Protein AF-A0A554LFZ2-F1 (afdb_monomer)

pLDDT: mean 83.06, std 13.01, range [41.53, 98.0]

Foldseek 3Di:
DDDDDDPPVVVVVVVVVVVVVVVVVVVVVVCVVVVVVVVVVVLVVCVVLFVVQQVLLLVQLVVCVVVVDRDDRDDDPDPQKDKFWDDPVDPDGDPPCPPSNVRSPDPFTKMWIDHPHHIDMDTDHDDD

Sequence (128 aa):
MGIKLKNNRGSILLTTLLFCSFLMLITIELSAIFVPKIKTARDVRYSSAAIYAADSAMEYCLYVNKAGDAVEPPVMSIEGIQYFLFDPNVPTETFPPGDAVTMCAKNPLRATGRYMGVTRTLEISTPE

Secondary structure (DSSP, 8-state):
--------HHHHHHHHHHHHHHHHHHHHHHHHHHHHHHHHHHHHHHHHHHHHHHHHHHHHHHHHHHHSSPPPPPPPSSTT-EEEEEETTEEEEE-S-S-HHHHHTSSSEEEEEEETTEEEEEEEPPP-

Mean predicted aligned error: 9.55 Å

Solvent-accessible surface area (backbone atoms only — not comparable to full-atom values): 7457 Å² total; per-residue (Å²): 136,84,84,81,80,73,90,58,72,69,56,56,55,53,52,51,51,52,52,51,54,50,54,51,51,52,54,52,56,49,48,67,59,48,55,58,51,55,51,50,54,52,45,56,66,33,39,56,60,3,41,52,31,9,48,53,51,41,52,48,27,54,46,26,67,72,70,75,52,77,68,86,75,90,80,72,91,52,89,73,55,41,57,31,50,44,42,97,90,42,102,56,76,50,71,76,74,89,54,53,55,71,42,38,70,37,84,56,36,34,15,34,4,32,20,95,88,28,74,32,75,47,74,50,72,75,88,130

Structure (mmCIF, N/CA/C/O backbone):
data_AF-A0A554LFZ2-F1
#
_entry.id   AF-A0A554LFZ2-F1
#
loop_
_atom_si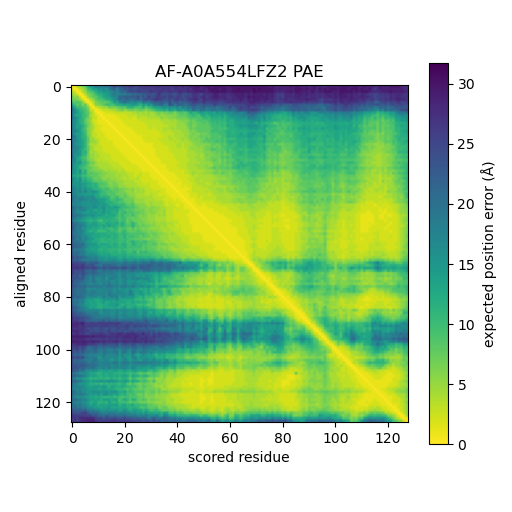te.group_PDB
_atom_site.id
_atom_site.type_symbol
_atom_site.label_atom_id
_atom_site.label_alt_id
_atom_site.label_comp_id
_atom_site.label_asym_id
_atom_site.label_entity_id
_atom_site.label_seq_id
_atom_site.pdbx_PDB_ins_code
_atom_site.Cartn_x
_atom_site.Cartn_y
_atom_site.Cartn_z
_atom_site.occupancy
_atom_site.B_iso_or_equiv
_atom_site.auth_seq_id
_atom_site.auth_comp_id
_atom_site.auth_asym_id
_atom_site.auth_atom_id
_atom_site.pdbx_PDB_model_num
ATOM 1 N N . MET A 1 1 ? -56.368 -10.112 50.594 1.00 41.53 1 MET A N 1
ATOM 2 C CA . MET A 1 1 ? -54.948 -10.131 51.011 1.00 41.53 1 MET A CA 1
ATOM 3 C C . MET A 1 1 ? -54.199 -9.152 50.113 1.00 41.53 1 MET A C 1
ATOM 5 O O . MET A 1 1 ? -53.909 -9.478 48.974 1.00 41.53 1 MET A O 1
ATOM 9 N N . GLY A 1 2 ? -54.063 -7.895 50.548 1.00 48.12 2 GLY A N 1
ATOM 10 C CA . GLY A 1 2 ? -53.524 -6.814 49.714 1.00 48.12 2 GLY A CA 1
ATOM 11 C C . GLY A 1 2 ? -51.997 -6.805 49.732 1.00 48.12 2 GLY A C 1
ATOM 12 O O . GLY A 1 2 ? -51.397 -6.721 50.802 1.00 48.12 2 GLY A O 1
ATOM 13 N N . ILE A 1 3 ? -51.371 -6.899 48.560 1.00 50.97 3 ILE A N 1
ATOM 14 C CA . ILE A 1 3 ? -49.914 -6.850 48.411 1.00 50.97 3 ILE A CA 1
ATOM 15 C C . ILE A 1 3 ? -49.464 -5.400 48.632 1.00 50.97 3 ILE A C 1
ATOM 17 O O . ILE A 1 3 ? -49.729 -4.522 47.813 1.00 50.97 3 ILE A O 1
ATOM 21 N N . LYS A 1 4 ? -48.796 -5.128 49.758 1.00 50.38 4 LYS A N 1
ATOM 22 C CA . LYS A 1 4 ? -48.154 -3.833 50.019 1.00 50.38 4 LYS A CA 1
ATOM 23 C C . LYS A 1 4 ? -46.875 -3.721 49.181 1.00 50.38 4 LYS A C 1
ATOM 25 O O . LYS A 1 4 ? -45.859 -4.320 49.522 1.00 50.38 4 LYS A O 1
ATOM 30 N N . LEU A 1 5 ? -46.910 -2.929 48.110 1.00 62.00 5 LEU A N 1
ATOM 31 C CA . LEU A 1 5 ? -45.720 -2.550 47.343 1.00 62.00 5 LEU A CA 1
ATOM 32 C C . LEU A 1 5 ? -44.879 -1.552 48.156 1.00 62.00 5 LEU A C 1
ATOM 34 O O . LEU A 1 5 ? -45.283 -0.414 48.391 1.00 62.00 5 LEU A O 1
ATOM 38 N N . LYS A 1 6 ? -43.707 -1.997 48.621 1.00 62.41 6 LYS A N 1
ATOM 39 C CA . LYS A 1 6 ? -42.698 -1.146 49.271 1.00 62.41 6 LYS A CA 1
ATOM 40 C C . LYS A 1 6 ? -42.096 -0.194 48.225 1.00 62.41 6 LYS A C 1
ATOM 42 O O . LYS A 1 6 ? -41.754 -0.611 47.123 1.00 62.41 6 LYS A O 1
ATOM 47 N N . ASN A 1 7 ? -41.979 1.088 48.570 1.00 63.41 7 ASN A N 1
ATOM 48 C CA . ASN A 1 7 ? -41.512 2.165 47.692 1.00 63.41 7 ASN A CA 1
ATOM 49 C C . ASN A 1 7 ? -39.997 2.027 47.394 1.00 63.41 7 ASN A C 1
ATOM 51 O O . ASN A 1 7 ? -39.167 2.655 48.043 1.00 63.41 7 ASN A O 1
ATOM 55 N N . ASN A 1 8 ? -39.631 1.189 46.417 1.00 68.56 8 ASN A N 1
ATOM 56 C CA . ASN A 1 8 ? -38.247 0.850 46.048 1.00 68.56 8 ASN A CA 1
ATOM 57 C C . ASN A 1 8 ? -37.626 1.838 45.035 1.00 68.56 8 ASN A C 1
ATOM 59 O O . ASN A 1 8 ? -37.014 1.431 44.047 1.00 68.56 8 ASN A O 1
ATOM 63 N N . ARG A 1 9 ? -37.762 3.152 45.265 1.00 69.62 9 ARG A N 1
ATOM 64 C CA . ARG A 1 9 ? -37.272 4.195 44.334 1.00 69.62 9 ARG A CA 1
ATOM 65 C C . ARG A 1 9 ? -35.755 4.169 44.103 1.00 69.62 9 ARG A C 1
ATOM 67 O O . ARG A 1 9 ? -35.302 4.619 43.061 1.00 69.62 9 ARG A O 1
ATOM 74 N N . GLY A 1 10 ? -34.972 3.617 45.030 1.00 74.50 10 GLY A N 1
ATOM 75 C CA . GLY A 1 10 ? -33.526 3.445 44.836 1.00 74.50 10 GLY 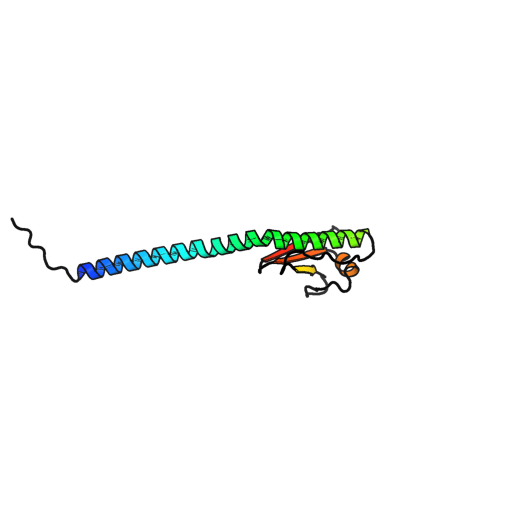A CA 1
ATOM 76 C C . GLY A 1 10 ? -33.170 2.310 43.869 1.00 74.50 10 GLY A C 1
ATOM 77 O O . GLY A 1 10 ? -32.206 2.418 43.117 1.00 74.50 10 GLY A O 1
ATOM 78 N N . SER A 1 11 ? -33.976 1.242 43.834 1.00 85.00 11 SER A N 1
ATOM 79 C CA . SER A 1 11 ? -33.694 0.073 42.993 1.00 85.00 11 SER A CA 1
ATOM 80 C C . SER A 1 11 ? -33.860 0.385 41.511 1.00 85.00 11 SER A C 1
ATOM 82 O O . SER A 1 11 ? -33.101 -0.137 40.705 1.00 85.00 11 SER A O 1
ATOM 84 N N . ILE A 1 12 ? -34.823 1.240 41.145 1.00 88.50 12 ILE A N 1
ATOM 85 C CA . ILE A 1 12 ? -35.076 1.550 39.733 1.00 88.50 12 ILE A CA 1
ATOM 86 C C . ILE A 1 12 ? -33.902 2.307 39.104 1.00 88.50 12 ILE A C 1
ATOM 88 O O . ILE A 1 12 ? -33.520 1.996 37.982 1.00 88.50 12 ILE A O 1
ATOM 92 N N . LEU A 1 13 ? -33.269 3.214 39.860 1.00 88.12 13 LEU A N 1
ATOM 93 C CA . LEU A 1 13 ? -32.074 3.939 39.425 1.00 88.12 13 LEU A CA 1
ATOM 94 C C . LEU A 1 13 ? -30.902 2.987 39.169 1.00 88.12 13 LEU A C 1
ATOM 96 O O . LEU A 1 13 ? -30.253 3.081 38.128 1.00 88.12 13 LEU A O 1
ATOM 100 N N . LEU A 1 14 ? -30.672 2.033 40.075 1.00 91.94 14 LEU A N 1
ATOM 101 C CA . LEU A 1 14 ? -29.621 1.024 39.916 1.00 91.94 14 LEU A CA 1
ATOM 102 C C . LEU A 1 14 ? -29.871 0.131 38.700 1.00 91.94 14 LEU A C 1
ATOM 104 O O . LEU A 1 14 ? -28.953 -0.109 37.919 1.00 91.94 14 LEU A O 1
ATOM 108 N N . THR A 1 15 ? -31.112 -0.313 38.498 1.00 91.38 15 THR A N 1
ATOM 109 C CA . THR A 1 15 ? -31.475 -1.124 37.334 1.00 91.38 15 THR A CA 1
ATOM 110 C C . THR A 1 15 ? -31.264 -0.348 36.034 1.00 91.38 15 THR A C 1
ATOM 112 O O . THR A 1 15 ? -30.661 -0.882 35.108 1.00 91.38 15 THR A O 1
ATOM 115 N N . THR A 1 16 ? -31.668 0.926 35.963 1.00 94.88 16 THR A N 1
ATOM 116 C CA . THR A 1 16 ? -31.428 1.752 34.767 1.00 94.88 16 THR A CA 1
ATOM 117 C C . THR A 1 16 ? -29.944 1.986 34.496 1.00 94.88 16 THR A C 1
ATOM 119 O O . THR A 1 16 ? -29.522 1.907 33.346 1.00 94.88 16 THR A O 1
ATOM 122 N N . LEU A 1 17 ? -29.134 2.204 35.538 1.00 95.25 17 LEU A N 1
ATOM 123 C CA . LEU A 1 17 ? -27.682 2.352 35.407 1.00 95.25 17 LEU A CA 1
ATOM 124 C C . LEU A 1 17 ? -27.037 1.074 34.873 1.00 95.25 17 LEU A C 1
ATOM 126 O O . LEU A 1 17 ? -26.193 1.139 33.985 1.00 95.25 17 LEU A O 1
ATOM 130 N N . LEU A 1 18 ? -27.472 -0.084 35.369 1.00 96.56 18 LEU A N 1
ATOM 131 C CA . LEU A 1 18 ? -26.976 -1.380 34.918 1.00 96.56 18 LEU A CA 1
ATOM 132 C C . LEU A 1 18 ? -27.297 -1.613 33.436 1.00 96.56 18 LEU A C 1
ATOM 134 O O . LEU A 1 18 ? -26.405 -1.982 32.671 1.00 96.56 18 LEU A O 1
ATOM 138 N N . PHE A 1 19 ? -28.532 -1.334 33.009 1.00 97.25 19 PHE A N 1
ATOM 139 C CA . PHE A 1 19 ? -28.909 -1.440 31.598 1.00 97.25 19 PHE A CA 1
ATOM 140 C C . PHE A 1 19 ? -28.151 -0.444 30.713 1.00 97.25 19 PHE A C 1
ATOM 142 O O . PHE A 1 19 ? -27.674 -0.835 29.651 1.00 97.25 19 PHE A O 1
ATOM 149 N N . CYS A 1 20 ? -27.973 0.807 31.145 1.00 97.12 20 CYS A N 1
ATOM 150 C CA . CYS A 1 20 ? -27.178 1.787 30.400 1.00 97.12 20 CYS A CA 1
ATOM 151 C C . CYS A 1 20 ? -25.723 1.337 30.220 1.00 97.12 20 CYS A C 1
ATOM 153 O O . CYS A 1 20 ? -25.199 1.410 29.110 1.00 97.12 20 CYS A O 1
ATOM 155 N N . SER A 1 21 ? -25.085 0.831 31.279 1.00 97.56 21 SER A N 1
ATOM 156 C CA . SER A 1 21 ? -23.715 0.309 31.208 1.00 97.56 21 SER A CA 1
ATOM 157 C C . SER A 1 21 ? -23.608 -0.867 30.241 1.00 97.56 21 SER A C 1
ATOM 159 O O . SER A 1 21 ? -22.673 -0.933 29.447 1.00 97.56 21 SER A O 1
ATOM 161 N N . PHE A 1 22 ? -24.590 -1.769 30.262 1.00 97.62 22 PHE A N 1
ATOM 162 C CA . PHE A 1 22 ? -24.623 -2.916 29.361 1.00 97.62 22 PHE A CA 1
ATOM 163 C C . PHE A 1 22 ? -24.790 -2.498 27.893 1.00 97.62 22 PHE A C 1
ATOM 165 O O . PHE A 1 22 ? -24.065 -2.980 27.026 1.00 97.62 22 PHE A O 1
ATOM 172 N N . LEU A 1 23 ? -25.689 -1.548 27.613 1.00 97.75 23 LEU A N 1
ATOM 173 C CA . LEU A 1 23 ? -25.877 -1.009 26.265 1.00 97.75 23 LEU A CA 1
ATOM 174 C C . LEU A 1 23 ? -24.616 -0.304 25.755 1.00 97.75 23 LEU A C 1
ATOM 176 O O . LEU A 1 23 ? -24.217 -0.529 24.614 1.00 97.75 23 LEU A O 1
ATOM 180 N N . MET A 1 24 ? -23.953 0.492 26.599 1.00 97.50 24 MET A N 1
ATOM 181 C CA . MET A 1 24 ? -22.676 1.116 26.240 1.00 97.50 24 MET A CA 1
ATOM 182 C C . MET A 1 24 ? -21.619 0.071 25.877 1.00 97.50 24 MET A C 1
ATOM 184 O O . MET A 1 24 ? -20.955 0.208 24.850 1.00 97.50 24 MET A O 1
ATOM 188 N N . LEU A 1 25 ? -21.501 -0.998 26.666 1.00 98.00 25 LEU A N 1
ATOM 189 C CA . LEU A 1 25 ? -20.519 -2.056 26.433 1.00 98.00 25 LEU A CA 1
ATOM 190 C C . LEU A 1 25 ? -20.739 -2.730 25.069 1.00 98.00 25 LEU A C 1
ATOM 192 O O . LEU A 1 25 ? -19.805 -2.810 24.273 1.00 98.00 25 LEU A O 1
ATOM 196 N N . ILE A 1 26 ? -21.989 -3.070 24.738 1.00 97.12 26 ILE A N 1
ATOM 197 C CA . ILE A 1 26 ? -22.345 -3.620 23.419 1.00 97.12 26 ILE A CA 1
ATOM 198 C C . ILE A 1 26 ? -21.987 -2.639 22.296 1.00 97.12 26 ILE A C 1
ATOM 200 O O . ILE A 1 26 ? -21.419 -3.037 21.280 1.00 97.12 26 ILE A O 1
ATOM 204 N N . THR A 1 27 ? -22.297 -1.347 22.446 1.00 97.38 27 THR A N 1
ATOM 205 C CA . THR A 1 27 ? -21.997 -0.367 21.387 1.00 97.38 27 THR A CA 1
ATOM 206 C C . THR A 1 27 ? -20.497 -0.214 21.136 1.00 97.38 27 THR A C 1
ATOM 208 O O . THR A 1 27 ? -20.086 -0.107 19.979 1.00 97.38 27 THR A O 1
ATOM 211 N N . ILE A 1 28 ? -19.675 -0.265 22.189 1.00 97.62 28 ILE A N 1
ATOM 212 C CA . ILE A 1 28 ? -18.214 -0.210 22.073 1.00 97.62 28 ILE A CA 1
ATOM 213 C C . ILE A 1 28 ? -17.702 -1.449 21.334 1.00 97.62 28 ILE A C 1
ATOM 215 O O . ILE A 1 28 ? -16.933 -1.304 20.383 1.00 97.62 28 ILE A O 1
ATOM 219 N N . GLU A 1 29 ? -18.175 -2.644 21.688 1.00 97.31 29 GLU A N 1
ATOM 220 C CA . GLU A 1 29 ? -17.796 -3.885 21.000 1.00 97.31 29 GLU A CA 1
ATOM 221 C C . GLU A 1 29 ? -18.170 -3.865 19.513 1.00 97.31 29 GLU A C 1
ATOM 223 O O . GLU A 1 29 ? -17.335 -4.157 18.653 1.00 97.31 29 GLU A O 1
ATOM 228 N N . LEU A 1 30 ? -19.394 -3.444 19.179 1.00 96.75 30 LEU A N 1
ATOM 229 C CA . LEU A 1 30 ? -19.816 -3.315 17.784 1.00 96.75 30 LEU A CA 1
ATOM 230 C C . LEU A 1 30 ? -18.952 -2.298 17.034 1.00 96.75 30 LEU A C 1
ATOM 232 O O . LEU A 1 30 ? -18.527 -2.564 15.908 1.00 96.75 30 LEU A O 1
ATOM 236 N N . SER A 1 31 ? -18.644 -1.154 17.651 1.00 96.19 31 SER A N 1
ATOM 237 C CA . SER A 1 31 ? -17.779 -0.144 17.036 1.00 96.19 31 SER A CA 1
ATOM 238 C C . SER A 1 31 ? -16.383 -0.697 16.728 1.00 96.19 31 SER A C 1
ATOM 240 O O . SER A 1 31 ? -15.880 -0.505 15.618 1.00 96.19 31 SER A O 1
ATOM 242 N N . ALA A 1 32 ? -15.805 -1.479 17.646 1.00 95.50 32 ALA A N 1
ATOM 243 C CA . ALA A 1 32 ? -14.498 -2.101 17.471 1.00 95.50 32 ALA A CA 1
ATOM 244 C C . 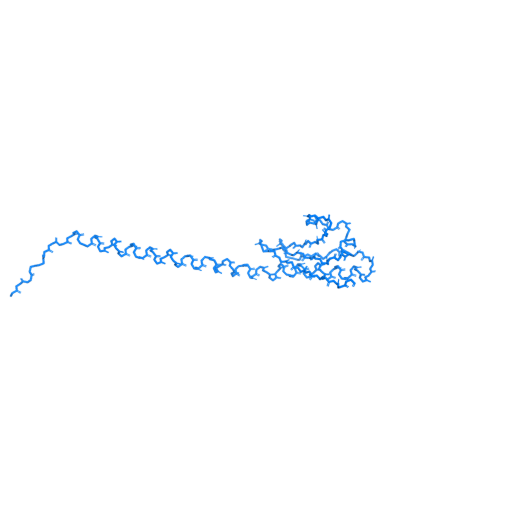ALA A 1 32 ? -14.481 -3.105 16.307 1.00 95.50 32 ALA A C 1
ATOM 246 O O . ALA A 1 32 ? -13.465 -3.242 15.629 1.00 95.50 32 ALA A O 1
ATOM 247 N N . ILE A 1 33 ? -15.607 -3.769 16.030 1.00 95.81 33 ILE A N 1
ATOM 248 C CA . ILE A 1 33 ? -15.738 -4.726 14.923 1.00 95.81 33 ILE A CA 1
ATOM 249 C C . ILE A 1 33 ? -16.020 -4.024 13.586 1.00 95.81 33 ILE A C 1
ATOM 251 O O . ILE A 1 33 ? -15.467 -4.410 12.553 1.00 95.81 33 ILE A O 1
ATOM 255 N N . PHE A 1 34 ? -16.892 -3.013 13.560 1.00 96.38 34 PHE A N 1
ATOM 256 C CA . PHE A 1 34 ? -17.350 -2.405 12.306 1.00 96.38 34 PHE A CA 1
ATOM 257 C C . PHE A 1 34 ? -16.388 -1.363 11.735 1.00 96.38 34 PHE A C 1
ATOM 259 O O . PHE A 1 34 ? -16.207 -1.316 10.517 1.00 96.38 34 PHE A O 1
ATOM 266 N N . VAL A 1 35 ? -15.733 -0.562 12.578 1.00 94.19 35 VAL A N 1
ATOM 267 C CA . VAL A 1 35 ? -14.774 0.462 12.129 1.00 94.19 35 VAL A CA 1
ATOM 268 C C . VAL A 1 35 ? -13.651 -0.114 11.248 1.00 94.19 35 VAL A C 1
ATOM 270 O O . VAL A 1 35 ? -13.449 0.416 10.149 1.00 94.19 35 VAL A O 1
ATOM 273 N N . PRO A 1 36 ? -12.946 -1.205 11.622 1.00 92.94 36 PRO A N 1
ATOM 274 C CA . PRO A 1 36 ? -11.904 -1.763 10.761 1.00 92.94 36 PRO 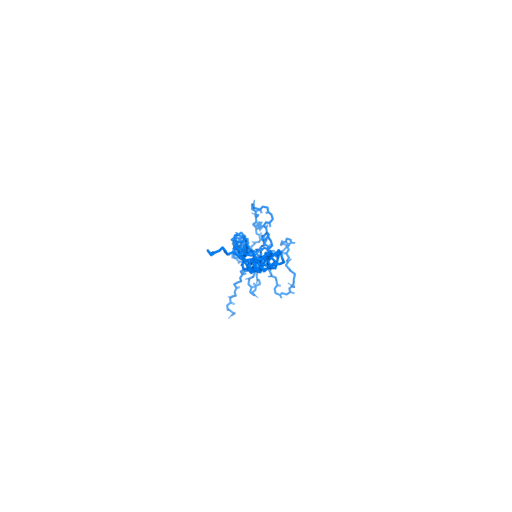A CA 1
ATOM 275 C C . PRO A 1 36 ? -12.473 -2.312 9.448 1.00 92.94 36 PRO A C 1
ATOM 277 O O . PRO A 1 36 ? -11.869 -2.109 8.399 1.00 92.94 36 PRO A O 1
ATOM 280 N N . LYS A 1 37 ? -13.668 -2.921 9.464 1.00 93.12 37 LYS A N 1
ATOM 281 C CA . LYS A 1 37 ? -14.309 -3.445 8.246 1.00 93.12 37 LYS A CA 1
ATOM 282 C C . LYS A 1 37 ? -14.638 -2.346 7.237 1.00 93.12 37 LYS A C 1
ATOM 284 O O . LYS A 1 37 ? -14.428 -2.539 6.041 1.00 93.12 37 LYS A O 1
ATOM 289 N N . ILE A 1 38 ? -15.106 -1.185 7.701 1.00 90.94 38 ILE A N 1
ATOM 290 C CA . ILE A 1 38 ? -15.373 -0.027 6.833 1.00 90.94 38 ILE A CA 1
ATOM 291 C C . ILE A 1 38 ? -14.072 0.483 6.203 1.00 90.94 38 ILE A C 1
ATOM 293 O O . ILE A 1 38 ? -14.049 0.794 5.010 1.00 90.94 38 ILE A O 1
ATOM 297 N N . LYS A 1 39 ? -12.978 0.536 6.976 1.00 89.38 39 LYS A N 1
ATOM 298 C CA . LYS A 1 39 ? -11.661 0.917 6.452 1.00 89.38 39 LYS A CA 1
ATOM 299 C C . LYS A 1 39 ? -11.196 -0.061 5.372 1.00 89.38 39 LYS A C 1
ATOM 301 O O . LYS A 1 39 ? -10.895 0.371 4.266 1.00 89.38 39 LYS A O 1
ATOM 306 N N . THR A 1 40 ? -11.245 -1.366 5.640 1.00 90.81 40 THR A N 1
ATOM 307 C CA . THR A 1 40 ? -10.860 -2.389 4.658 1.00 90.81 40 THR A CA 1
ATOM 308 C C . THR A 1 40 ? -11.705 -2.312 3.386 1.00 90.81 40 THR A C 1
ATOM 310 O O . THR A 1 40 ? -11.161 -2.408 2.292 1.00 90.81 40 THR A O 1
ATOM 313 N N . ALA A 1 41 ? -13.018 -2.082 3.491 1.00 90.06 41 ALA A N 1
ATOM 314 C CA . ALA A 1 41 ? -13.880 -1.935 2.317 1.00 90.06 41 ALA A CA 1
ATOM 315 C C . ALA A 1 41 ? -13.483 -0.731 1.442 1.00 90.06 41 ALA A C 1
ATOM 317 O O . ALA A 1 41 ? -13.474 -0.829 0.213 1.00 90.06 41 ALA A O 1
ATOM 318 N N . ARG A 1 42 ? -13.111 0.397 2.063 1.00 88.50 42 ARG A N 1
ATOM 319 C CA . ARG A 1 42 ? -12.578 1.563 1.342 1.00 88.50 42 ARG A CA 1
ATOM 320 C C . ARG A 1 42 ? -11.234 1.255 0.690 1.00 88.50 42 ARG A C 1
ATOM 322 O O . ARG A 1 42 ? -11.054 1.582 -0.480 1.00 88.50 42 ARG A O 1
ATOM 329 N N . ASP A 1 43 ? -10.338 0.589 1.412 1.00 89.12 43 ASP A N 1
ATOM 330 C CA . ASP A 1 43 ? -9.015 0.239 0.897 1.00 89.12 43 ASP A CA 1
ATOM 331 C C . ASP A 1 43 ? -9.123 -0.699 -0.316 1.00 89.12 43 ASP A C 1
ATOM 333 O O . ASP A 1 43 ? -8.429 -0.512 -1.312 1.00 89.12 43 ASP A O 1
ATOM 337 N N . VAL A 1 44 ? -10.055 -1.659 -0.288 1.00 91.31 44 VAL A N 1
ATOM 338 C CA . VAL A 1 44 ? -10.346 -2.548 -1.426 1.00 91.31 44 VAL A CA 1
ATOM 339 C C . VAL A 1 44 ? -10.887 -1.764 -2.621 1.00 91.31 44 VAL A C 1
ATOM 341 O O . VAL A 1 44 ? -10.429 -1.981 -3.741 1.00 91.31 44 VAL A O 1
ATOM 344 N N . ARG A 1 45 ? -11.810 -0.816 -2.407 1.00 90.12 45 ARG A N 1
ATOM 345 C CA . ARG A 1 45 ? -12.367 0.008 -3.494 1.00 90.12 45 ARG A CA 1
ATOM 346 C C . ARG A 1 45 ? -11.295 0.835 -4.206 1.00 90.12 45 ARG A C 1
ATOM 348 O O . ARG A 1 45 ? -11.338 0.951 -5.425 1.00 90.12 45 ARG A O 1
ATOM 355 N N . TYR A 1 46 ? -10.361 1.423 -3.464 1.00 92.88 46 TYR A N 1
ATOM 356 C CA . TYR A 1 46 ? -9.289 2.248 -4.037 1.00 92.88 46 TYR A CA 1
ATOM 357 C C . TYR A 1 46 ? -8.096 1.424 -4.534 1.00 92.88 46 TYR A C 1
ATOM 359 O O . TYR A 1 46 ? -7.302 1.905 -5.341 1.00 92.88 46 TYR A O 1
ATOM 367 N N . SER A 1 47 ? -8.004 0.160 -4.115 1.00 93.31 47 SER A N 1
ATOM 368 C CA . SER A 1 47 ? -6.966 -0.771 -4.547 1.00 93.31 47 SER A CA 1
ATOM 369 C C . SER A 1 47 ? -6.958 -1.010 -6.051 1.00 93.31 47 SER A C 1
ATOM 371 O O . SER A 1 47 ? -5.882 -1.179 -6.607 1.00 93.31 47 SER A O 1
ATOM 373 N N . SER A 1 48 ? -8.116 -1.055 -6.714 1.00 93.00 48 SER A N 1
ATOM 374 C CA . SER A 1 48 ? -8.175 -1.292 -8.163 1.00 93.00 48 SER A CA 1
ATOM 375 C C . SER A 1 48 ? -7.539 -0.148 -8.949 1.00 93.00 48 SER A C 1
ATOM 377 O O . SER A 1 48 ? -6.754 -0.393 -9.856 1.00 93.00 48 SER A O 1
ATOM 379 N N . ALA A 1 49 ? -7.809 1.096 -8.552 1.00 92.81 49 ALA A N 1
ATOM 380 C CA . ALA A 1 49 ? -7.207 2.289 -9.138 1.00 92.81 49 ALA A CA 1
ATOM 381 C C . ALA A 1 49 ? -5.690 2.353 -8.888 1.00 92.81 49 ALA A C 1
ATOM 383 O O . ALA A 1 49 ? -4.925 2.671 -9.795 1.00 92.81 49 ALA A O 1
ATOM 384 N N . ALA A 1 50 ? -5.246 1.997 -7.677 1.00 92.50 50 ALA A N 1
ATOM 385 C CA . ALA A 1 50 ? -3.822 1.897 -7.362 1.00 92.50 50 ALA A CA 1
ATOM 386 C C . ALA A 1 50 ? -3.128 0.786 -8.176 1.00 92.50 50 ALA A C 1
ATOM 388 O O . ALA A 1 50 ? -2.041 1.005 -8.695 1.00 92.50 50 ALA A O 1
ATOM 389 N N . ILE A 1 51 ? -3.759 -0.382 -8.344 1.00 94.56 51 ILE A N 1
ATOM 390 C CA . ILE A 1 51 ? -3.223 -1.462 -9.192 1.00 94.56 51 ILE A CA 1
ATOM 391 C C . ILE A 1 51 ? -3.164 -1.020 -10.650 1.00 94.56 51 ILE A C 1
ATOM 393 O O . ILE A 1 51 ? -2.136 -1.210 -11.278 1.00 94.56 51 ILE A O 1
ATOM 397 N N . TYR A 1 52 ? -4.215 -0.386 -11.167 1.00 92.94 52 TYR A N 1
ATOM 398 C CA . TYR A 1 52 ? -4.246 0.127 -12.537 1.00 92.94 52 TYR A CA 1
ATOM 399 C C . TYR A 1 52 ? -3.078 1.084 -12.825 1.00 92.94 52 TYR A C 1
ATOM 401 O O . TYR A 1 52 ? -2.463 1.013 -13.887 1.00 92.94 52 TYR A O 1
ATOM 409 N N . ALA A 1 53 ? -2.730 1.940 -11.862 1.00 91.94 53 ALA A N 1
ATOM 410 C CA . ALA A 1 53 ? -1.575 2.827 -11.966 1.00 91.94 53 ALA A CA 1
ATOM 411 C C . ALA A 1 53 ? -0.238 2.076 -11.976 1.00 91.94 53 ALA A C 1
ATOM 413 O O . ALA A 1 53 ? 0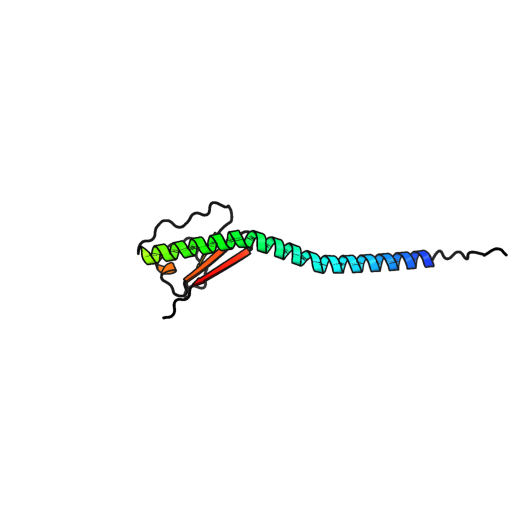.626 2.378 -12.796 1.00 91.94 53 ALA A O 1
ATOM 414 N N . ALA A 1 54 ? -0.079 1.093 -11.086 1.00 91.94 54 ALA A N 1
ATOM 415 C CA . ALA A 1 54 ? 1.117 0.256 -11.036 1.00 91.94 54 ALA A CA 1
ATOM 416 C C . ALA A 1 54 ? 1.293 -0.554 -12.331 1.00 91.94 54 ALA A C 1
ATOM 418 O O . ALA A 1 54 ? 2.388 -0.611 -12.879 1.00 91.94 54 ALA A O 1
ATOM 419 N N . ASP A 1 55 ? 0.206 -1.134 -12.835 1.00 92.75 55 ASP A N 1
ATOM 420 C CA . ASP A 1 55 ? 0.178 -1.953 -14.046 1.00 92.75 55 ASP A CA 1
ATOM 421 C C . ASP A 1 55 ? 0.505 -1.120 -15.289 1.00 92.75 55 ASP A C 1
ATOM 423 O O . ASP A 1 55 ? 1.388 -1.474 -16.060 1.00 92.75 55 ASP A O 1
ATOM 427 N N . SER A 1 56 ? -0.094 0.069 -15.416 1.00 91.19 56 SER A N 1
ATOM 428 C CA . SER A 1 56 ? 0.208 0.999 -16.516 1.00 91.19 56 SER A CA 1
ATOM 429 C C . SER A 1 56 ? 1.681 1.422 -16.535 1.00 91.19 56 SER A C 1
ATOM 431 O O . SER A 1 56 ? 2.290 1.516 -17.599 1.00 91.19 56 SER A O 1
ATOM 433 N N . ALA A 1 57 ? 2.272 1.668 -15.362 1.00 89.12 57 ALA A N 1
ATOM 434 C CA . ALA A 1 57 ? 3.692 1.991 -15.247 1.00 89.12 57 ALA A CA 1
ATOM 435 C C . ALA A 1 57 ? 4.592 0.793 -15.593 1.00 89.12 57 ALA A C 1
ATOM 437 O O . ALA A 1 57 ? 5.643 0.963 -16.210 1.00 89.12 57 ALA A O 1
ATOM 438 N N . MET A 1 58 ? 4.173 -0.419 -15.229 1.00 89.38 58 MET A N 1
ATOM 439 C CA . MET A 1 58 ? 4.895 -1.649 -15.543 1.00 89.38 58 MET A CA 1
ATOM 440 C C . MET A 1 58 ? 4.862 -1.962 -17.042 1.00 89.38 58 MET A C 1
ATOM 442 O O . MET A 1 58 ? 5.912 -2.211 -17.630 1.00 89.38 58 MET A O 1
ATOM 446 N N . GLU A 1 59 ? 3.695 -1.862 -17.677 1.00 89.25 59 GLU A N 1
ATOM 447 C CA . GLU A 1 59 ? 3.531 -1.999 -19.129 1.00 89.25 59 GLU A CA 1
ATOM 448 C C . GLU A 1 59 ? 4.345 -0.955 -19.894 1.00 89.25 59 GLU A C 1
ATOM 450 O O . GLU A 1 59 ? 5.008 -1.277 -20.880 1.00 89.25 59 GLU A O 1
ATOM 455 N N . TYR A 1 60 ? 4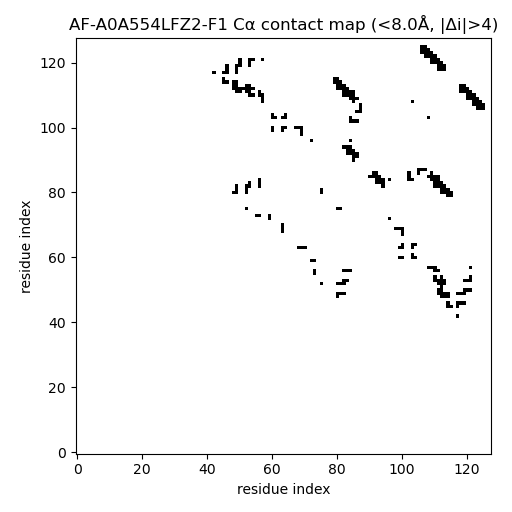.376 0.288 -19.405 1.00 87.50 60 TYR A N 1
ATOM 456 C CA . TYR A 1 60 ? 5.246 1.318 -19.962 1.00 87.50 60 TYR A CA 1
ATOM 457 C C . TYR A 1 60 ? 6.722 0.903 -19.904 1.00 87.50 60 TYR A C 1
ATOM 459 O O . TYR A 1 60 ? 7.430 1.013 -20.904 1.00 87.50 60 TYR A O 1
ATOM 467 N N . CYS A 1 61 ? 7.185 0.342 -18.787 1.00 86.38 61 CYS A N 1
ATOM 468 C CA . CYS A 1 61 ? 8.554 -0.152 -18.696 1.00 86.38 61 CYS A CA 1
ATOM 469 C C . CYS A 1 61 ? 8.848 -1.354 -19.593 1.00 86.38 61 CYS A C 1
ATOM 471 O O . CYS A 1 61 ? 9.917 -1.410 -20.201 1.00 86.38 61 CYS A O 1
ATOM 473 N N . LEU A 1 62 ? 7.911 -2.291 -19.728 1.00 86.94 62 LEU A N 1
ATOM 474 C CA . LEU A 1 62 ? 8.042 -3.400 -20.672 1.00 86.94 62 LEU A CA 1
ATOM 475 C C . LEU A 1 62 ? 8.121 -2.894 -22.117 1.00 86.94 62 LEU A C 1
ATOM 477 O O . LEU A 1 62 ? 8.934 -3.389 -22.901 1.00 86.94 62 LEU A O 1
ATOM 481 N N . TYR A 1 63 ? 7.325 -1.880 -22.459 1.00 86.88 63 TYR A N 1
ATOM 482 C CA . TYR A 1 63 ? 7.380 -1.226 -23.759 1.00 86.88 63 TYR A CA 1
ATOM 483 C C . TYR A 1 63 ? 8.737 -0.555 -23.994 1.00 86.88 63 TYR A C 1
ATOM 485 O O . TYR A 1 63 ? 9.363 -0.822 -25.017 1.00 86.88 63 TYR A O 1
ATOM 493 N N . VAL A 1 64 ? 9.221 0.258 -23.050 1.00 86.50 64 VAL A N 1
ATOM 494 C CA . VAL A 1 64 ? 10.515 0.954 -23.160 1.00 86.50 64 VAL A CA 1
ATOM 495 C C . VAL A 1 64 ? 11.666 -0.045 -23.295 1.00 86.50 64 VAL A C 1
ATOM 497 O O . VAL A 1 64 ? 12.503 0.111 -24.179 1.00 86.50 64 VAL A O 1
ATOM 500 N N . ASN A 1 65 ? 11.668 -1.126 -22.510 1.00 84.06 65 ASN A N 1
ATOM 501 C CA . ASN A 1 65 ? 12.681 -2.181 -22.611 1.00 84.06 65 ASN A CA 1
ATOM 502 C C . ASN A 1 65 ? 12.669 -2.889 -23.972 1.00 84.06 65 ASN A C 1
ATOM 504 O O . ASN A 1 65 ? 13.713 -3.320 -24.457 1.00 84.06 65 ASN A O 1
ATOM 508 N N . LYS A 1 66 ? 11.493 -3.026 -24.593 1.00 85.06 66 LYS A N 1
ATOM 509 C CA . LYS A 1 66 ? 11.346 -3.660 -25.906 1.00 85.06 66 LYS A CA 1
ATOM 510 C C . LYS A 1 66 ? 11.682 -2.717 -27.062 1.00 85.06 66 LYS A C 1
ATOM 512 O O . LYS A 1 66 ? 12.257 -3.162 -28.052 1.00 85.06 66 LYS A O 1
ATOM 517 N N . ALA A 1 67 ? 11.271 -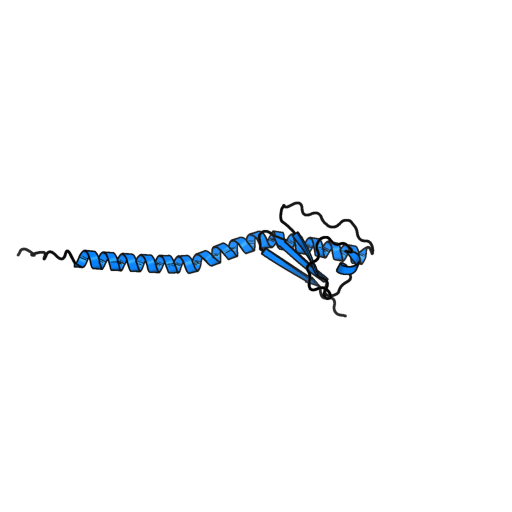1.455 -26.972 1.00 84.75 67 ALA A N 1
ATOM 518 C CA . ALA A 1 67 ? 11.426 -0.461 -28.030 1.00 84.75 67 ALA A CA 1
ATOM 519 C C . ALA A 1 67 ? 12.808 0.213 -28.013 1.00 84.75 67 ALA A C 1
ATOM 521 O O . ALA A 1 67 ? 13.260 0.668 -29.056 1.00 84.75 67 ALA A O 1
ATOM 522 N N . GLY A 1 68 ? 13.475 0.264 -26.856 1.00 74.69 68 GLY A N 1
ATOM 523 C CA . GLY A 1 68 ? 14.778 0.912 -26.671 1.00 74.69 68 GLY A CA 1
ATOM 524 C C . GLY A 1 68 ? 14.715 2.434 -26.508 1.00 74.69 68 GLY A C 1
ATOM 525 O O . GLY A 1 68 ? 15.714 3.030 -26.118 1.00 74.69 68 GLY A O 1
ATOM 526 N N . ASP A 1 69 ? 13.548 3.042 -26.731 1.00 75.31 69 ASP A N 1
ATOM 527 C CA . ASP A 1 69 ? 13.327 4.485 -26.647 1.00 75.31 69 ASP A CA 1
ATOM 528 C C . ASP A 1 69 ? 12.250 4.823 -25.606 1.00 75.31 69 ASP A C 1
ATOM 530 O O . ASP A 1 69 ? 11.208 4.163 -25.514 1.00 75.31 69 ASP A O 1
ATOM 534 N N . ALA A 1 70 ? 12.478 5.892 -24.836 1.00 70.75 70 ALA A N 1
ATOM 535 C CA . ALA A 1 70 ? 11.452 6.455 -23.966 1.00 70.75 70 ALA A CA 1
ATOM 536 C C . ALA A 1 70 ? 10.413 7.214 -24.799 1.00 70.75 70 ALA A C 1
ATOM 538 O O . ALA A 1 70 ? 10.717 8.215 -25.445 1.00 70.75 70 ALA A O 1
ATOM 539 N N . VAL A 1 71 ? 9.168 6.750 -24.741 1.00 76.19 71 VAL A N 1
ATOM 540 C CA . VAL A 1 71 ? 7.995 7.501 -25.212 1.00 76.19 71 VAL A CA 1
ATOM 541 C C . VAL A 1 71 ? 7.425 8.298 -24.039 1.00 76.19 71 VAL A C 1
ATOM 543 O O . VAL A 1 71 ? 7.807 8.069 -22.889 1.00 76.19 71 VAL A O 1
ATOM 546 N N . GLU A 1 72 ? 6.529 9.246 -24.306 1.00 80.94 72 GLU A N 1
ATOM 547 C CA . GLU A 1 72 ? 5.833 9.977 -23.251 1.00 80.94 72 GLU A CA 1
ATOM 548 C C . GLU A 1 72 ? 5.219 9.020 -22.209 1.00 80.94 72 GLU A C 1
ATOM 550 O O . GLU A 1 72 ? 4.611 8.007 -22.575 1.00 80.94 72 GLU A O 1
ATOM 555 N N . PRO A 1 73 ? 5.391 9.315 -20.910 1.00 78.38 73 PRO A N 1
ATOM 556 C CA . PRO A 1 73 ? 4.833 8.499 -19.845 1.00 78.38 73 PRO A CA 1
ATOM 557 C C . PRO A 1 73 ? 3.298 8.441 -19.907 1.00 78.38 73 PRO A C 1
ATOM 559 O O . PRO A 1 73 ? 2.662 9.412 -20.327 1.00 78.38 73 PRO A O 1
ATOM 562 N N . PRO A 1 74 ? 2.670 7.356 -19.410 1.00 81.62 74 PRO A N 1
ATOM 563 C CA . PRO A 1 74 ? 1.218 7.265 -19.361 1.00 81.62 74 PRO A CA 1
ATOM 564 C C . PRO A 1 74 ? 0.637 8.389 -18.494 1.00 81.62 74 PRO A C 1
ATOM 566 O O . PRO A 1 74 ? 1.038 8.587 -17.343 1.00 81.62 74 PRO A O 1
ATOM 569 N N . VAL A 1 75 ? -0.333 9.119 -19.047 1.00 84.25 75 VAL A N 1
ATOM 570 C CA . VAL A 1 75 ? -1.092 10.138 -18.317 1.00 84.25 75 VAL A CA 1
ATOM 571 C C . VAL A 1 75 ? -2.326 9.484 -17.709 1.00 84.25 75 VAL A C 1
ATOM 573 O O . VAL A 1 75 ? -3.167 8.925 -18.413 1.00 84.25 75 VAL A O 1
ATOM 576 N N . MET A 1 76 ? -2.450 9.571 -16.388 1.00 84.31 76 MET A N 1
ATOM 577 C CA . MET A 1 76 ? -3.604 9.034 -15.672 1.00 84.31 76 MET A CA 1
ATOM 578 C C . MET A 1 76 ? -4.782 10.007 -15.794 1.00 84.31 76 MET A C 1
ATOM 580 O O . MET A 1 76 ? -4.662 11.182 -15.459 1.00 84.31 76 MET A O 1
ATOM 584 N N . SER A 1 77 ? -5.935 9.520 -16.256 1.00 84.31 77 SER A N 1
ATOM 585 C CA . SER A 1 77 ? -7.146 10.336 -16.458 1.00 84.31 77 SER A CA 1
ATOM 586 C C . SER A 1 77 ? -7.899 10.669 -15.166 1.00 84.31 77 SER A C 1
ATOM 588 O O . SER A 1 77 ? -8.794 11.513 -15.168 1.00 84.31 77 SER A O 1
ATOM 590 N N . ILE A 1 78 ? -7.561 10.000 -14.063 1.00 84.00 78 ILE A N 1
ATOM 591 C CA . ILE A 1 78 ? -8.227 10.156 -12.771 1.00 84.00 78 ILE A CA 1
ATOM 592 C C . ILE A 1 78 ? -7.366 11.038 -11.869 1.00 84.00 78 ILE A C 1
ATOM 594 O O . ILE A 1 78 ? -6.200 10.737 -11.604 1.00 84.00 78 ILE A O 1
ATOM 598 N N . GLU A 1 79 ? -7.977 12.097 -11.346 1.00 84.25 79 GLU A N 1
ATOM 599 C CA . GLU A 1 79 ? -7.329 13.026 -10.427 1.00 84.25 79 GLU A CA 1
ATOM 600 C C . GLU A 1 79 ? -6.840 12.317 -9.153 1.00 84.25 79 GLU A C 1
ATOM 602 O O . GLU A 1 79 ? -7.558 11.532 -8.526 1.00 84.25 79 GLU A O 1
ATOM 607 N N . GLY A 1 80 ? -5.595 12.597 -8.764 1.00 83.62 80 GLY A N 1
ATOM 608 C CA . GLY A 1 80 ? -4.982 12.049 -7.554 1.00 83.62 80 GLY A CA 1
ATOM 609 C C . GLY A 1 80 ? -4.501 10.599 -7.669 1.00 83.62 80 GLY A C 1
ATOM 610 O O . GLY A 1 80 ? -4.031 10.056 -6.667 1.00 83.62 80 GLY A O 1
ATOM 611 N N . ILE A 1 81 ? -4.593 9.970 -8.848 1.00 89.12 81 ILE A N 1
ATOM 612 C CA . ILE A 1 81 ? -3.854 8.735 -9.125 1.00 89.12 81 ILE A CA 1
ATOM 613 C C . ILE A 1 81 ? -2.415 9.085 -9.490 1.00 89.12 81 ILE A C 1
ATOM 615 O O . ILE A 1 81 ? -2.162 9.918 -10.357 1.00 89.12 81 ILE A O 1
ATOM 619 N N . GLN A 1 82 ? -1.476 8.414 -8.835 1.00 88.75 82 GLN A N 1
ATOM 620 C CA . GLN A 1 82 ? -0.048 8.535 -9.091 1.00 88.75 82 GLN A CA 1
ATOM 621 C C . GLN A 1 82 ? 0.547 7.145 -9.282 1.00 88.75 82 GLN A C 1
ATOM 623 O O . GLN A 1 82 ? 0.054 6.168 -8.714 1.00 88.75 82 GLN A O 1
ATOM 628 N N . TYR A 1 83 ? 1.615 7.060 -10.061 1.00 87.88 83 TYR A N 1
ATOM 629 C CA . TYR A 1 83 ? 2.456 5.874 -10.131 1.00 87.88 83 TYR A CA 1
ATOM 630 C C . TYR A 1 83 ? 3.901 6.271 -9.855 1.00 87.88 83 TYR A C 1
ATOM 632 O O . TYR A 1 83 ? 4.246 7.437 -9.961 1.00 87.88 83 TYR A O 1
ATOM 640 N N . PHE A 1 84 ? 4.737 5.314 -9.494 1.00 85.50 84 PHE A N 1
ATOM 641 C CA . PHE A 1 84 ? 6.141 5.499 -9.176 1.00 85.50 84 PHE A CA 1
ATOM 642 C C . PHE A 1 84 ? 6.901 4.287 -9.694 1.00 85.50 84 PHE A C 1
ATOM 644 O O . PHE A 1 84 ? 6.417 3.157 -9.593 1.00 85.50 84 PHE A O 1
ATOM 651 N N . LEU A 1 85 ? 8.089 4.520 -10.235 1.00 84.31 85 LEU A N 1
ATOM 652 C CA . LEU A 1 85 ? 9.029 3.459 -10.570 1.00 84.31 85 LEU A CA 1
ATOM 653 C C . LEU A 1 85 ? 10.084 3.395 -9.470 1.00 84.31 85 LEU A C 1
ATOM 655 O O . LEU A 1 85 ? 10.459 4.419 -8.898 1.00 84.31 85 LEU A O 1
ATOM 659 N N . PHE A 1 86 ? 10.528 2.190 -9.139 1.00 78.75 86 PHE A N 1
ATOM 660 C CA . PHE A 1 86 ? 11.540 1.978 -8.112 1.00 78.75 86 PHE A CA 1
ATOM 661 C C . PHE A 1 86 ? 12.898 1.688 -8.751 1.00 78.75 86 PHE A C 1
ATOM 663 O O . PHE A 1 86 ? 13.004 0.816 -9.610 1.00 78.75 86 PHE A O 1
ATOM 670 N N . ASP A 1 87 ? 13.937 2.387 -8.293 1.00 75.19 87 ASP A N 1
ATOM 671 C CA . ASP A 1 87 ? 15.327 2.018 -8.563 1.00 75.19 87 ASP A CA 1
ATOM 672 C C . ASP A 1 87 ? 15.894 1.314 -7.318 1.00 75.19 87 ASP A C 1
ATOM 674 O O . ASP A 1 87 ? 15.942 1.929 -6.253 1.00 75.19 87 ASP A O 1
ATOM 678 N N . PRO A 1 88 ? 16.371 0.059 -7.411 1.00 70.56 88 PRO A N 1
ATOM 679 C CA . PRO A 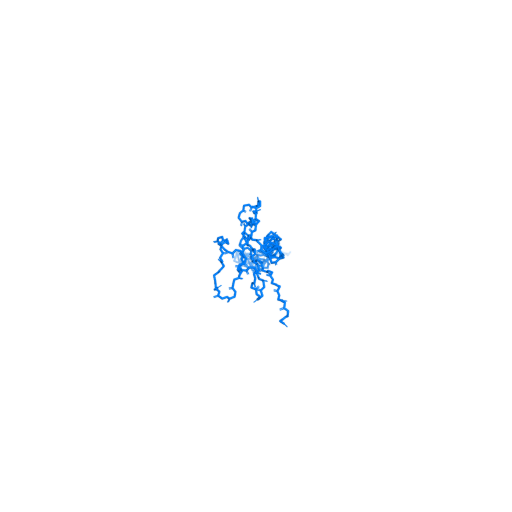1 88 ? 16.980 -0.637 -6.275 1.00 70.56 88 PRO A CA 1
ATOM 680 C C . PRO A 1 88 ? 18.187 0.089 -5.669 1.00 70.56 88 PRO A C 1
ATOM 682 O O . PRO A 1 88 ? 18.532 -0.161 -4.515 1.00 70.56 88 PRO A O 1
ATOM 685 N N . ASN A 1 89 ? 18.812 1.001 -6.413 1.00 70.44 89 ASN A N 1
ATOM 686 C CA . ASN A 1 89 ? 19.970 1.771 -5.966 1.00 70.44 89 ASN A CA 1
ATOM 687 C C . ASN A 1 89 ? 19.590 3.116 -5.329 1.00 70.44 89 ASN A C 1
ATOM 689 O O . ASN A 1 89 ? 20.455 3.780 -4.758 1.00 70.44 89 ASN A O 1
ATOM 693 N N . VAL A 1 90 ? 18.319 3.528 -5.412 1.00 67.94 90 VAL A N 1
ATOM 694 C CA . VAL A 1 90 ? 17.832 4.801 -4.871 1.00 67.94 90 VAL A CA 1
ATOM 695 C C . VAL A 1 90 ? 16.611 4.530 -3.987 1.00 67.94 90 VAL A C 1
ATOM 697 O O . VAL A 1 90 ? 15.559 4.144 -4.485 1.00 67.94 90 VAL A O 1
ATOM 700 N N . PRO A 1 91 ? 16.671 4.785 -2.668 1.00 59.66 91 PRO A N 1
ATOM 701 C CA . PRO A 1 91 ? 15.551 4.530 -1.756 1.00 59.66 91 PRO A CA 1
ATOM 702 C C . PRO A 1 91 ? 14.393 5.536 -1.914 1.00 59.66 91 PRO A C 1
ATOM 704 O O . PRO A 1 91 ? 13.578 5.695 -1.010 1.00 59.66 91 PRO A O 1
ATOM 707 N N . THR A 1 92 ? 14.344 6.278 -3.020 1.00 60.09 92 THR A N 1
ATOM 708 C CA . THR A 1 92 ? 13.398 7.369 -3.254 1.00 60.09 92 THR A CA 1
ATOM 709 C C . THR A 1 92 ? 12.511 7.006 -4.435 1.00 60.09 92 THR A C 1
ATOM 711 O O . THR A 1 92 ? 13.007 6.781 -5.534 1.00 60.09 92 THR A O 1
ATOM 714 N N . GLU A 1 93 ? 11.199 6.947 -4.202 1.00 59.94 93 GLU A N 1
ATOM 715 C CA . GLU A 1 93 ? 10.197 6.862 -5.265 1.00 59.94 93 GLU A CA 1
ATOM 716 C C . GLU A 1 93 ? 10.304 8.137 -6.112 1.00 59.94 93 GLU A C 1
ATOM 718 O O . GLU A 1 93 ? 9.927 9.222 -5.663 1.00 59.94 93 GLU A O 1
ATOM 723 N N . THR A 1 94 ? 10.890 8.046 -7.304 1.00 59.03 94 THR A N 1
ATOM 724 C CA . THR A 1 94 ? 11.057 9.211 -8.173 1.00 59.03 94 THR A CA 1
ATOM 725 C C . THR A 1 94 ? 9.823 9.394 -9.047 1.00 59.03 94 THR A C 1
ATOM 727 O O . THR A 1 94 ? 9.379 8.503 -9.771 1.00 59.03 94 THR A O 1
ATOM 730 N N . PHE A 1 95 ? 9.269 10.600 -8.970 1.00 55.94 95 PHE A N 1
ATOM 731 C CA . PHE A 1 95 ? 8.284 11.133 -9.900 1.00 55.94 95 PHE A CA 1
ATOM 732 C C . PHE A 1 95 ? 8.654 12.593 -10.168 1.00 55.94 95 PHE A C 1
ATOM 734 O O . PHE A 1 95 ? 8.891 13.311 -9.191 1.00 55.94 95 PHE A O 1
ATOM 741 N N . PRO A 1 96 ? 8.688 13.094 -11.418 1.00 55.47 96 PRO A N 1
ATOM 742 C CA . PRO A 1 96 ? 8.450 12.439 -12.716 1.00 55.47 96 PRO A CA 1
ATOM 743 C C . PRO A 1 96 ? 9.680 11.662 -13.248 1.00 55.47 96 PRO A C 1
ATOM 745 O O . PRO A 1 96 ? 10.789 11.882 -12.754 1.00 55.47 96 PRO A O 1
ATOM 748 N N . PRO A 1 97 ? 9.532 10.765 -14.249 1.00 59.50 97 PRO A N 1
ATOM 749 C CA . PRO A 1 97 ? 10.662 10.012 -14.782 1.00 59.50 97 PRO A CA 1
ATOM 750 C C . PRO A 1 97 ? 11.526 10.937 -15.646 1.00 59.50 97 PRO A C 1
ATOM 752 O O . PRO A 1 97 ? 11.201 11.212 -16.796 1.00 59.50 97 PRO A O 1
ATOM 755 N N . GLY A 1 98 ? 12.626 11.435 -15.080 1.00 55.81 98 GLY A N 1
ATOM 756 C CA . GLY A 1 98 ? 13.658 12.139 -15.848 1.00 55.81 98 GLY A CA 1
ATOM 757 C C . GLY A 1 98 ? 14.405 11.214 -16.816 1.00 55.81 98 GLY A C 1
ATOM 758 O O . GLY A 1 98 ? 14.877 11.692 -17.834 1.00 55.81 98 GLY A O 1
ATOM 759 N N . ASP A 1 99 ? 14.437 9.904 -16.527 1.00 65.06 99 ASP A N 1
ATOM 760 C CA . ASP A 1 99 ? 15.040 8.860 -17.365 1.00 65.06 99 ASP A CA 1
ATOM 761 C C . ASP A 1 99 ? 14.298 7.520 -17.192 1.00 65.06 99 ASP A C 1
ATOM 763 O O . ASP A 1 99 ? 14.748 6.606 -16.496 1.00 65.06 99 ASP A O 1
ATOM 767 N N . ALA A 1 100 ? 13.130 7.391 -17.828 1.00 65.94 100 ALA A N 1
ATOM 768 C CA . ALA A 1 100 ? 12.344 6.153 -17.825 1.00 65.94 100 ALA A CA 1
ATOM 769 C C . ALA A 1 100 ? 13.159 4.927 -18.278 1.00 65.94 100 ALA A C 1
ATOM 771 O O . ALA A 1 100 ? 13.055 3.865 -17.673 1.00 65.94 100 ALA A O 1
ATOM 772 N N . VAL A 1 101 ? 14.017 5.085 -19.293 1.00 66.38 101 VAL A N 1
ATOM 773 C CA . VAL A 1 101 ? 14.847 3.998 -19.846 1.00 66.38 101 VAL A CA 1
ATOM 774 C C . VAL A 1 101 ? 15.736 3.367 -18.774 1.00 66.38 101 VAL A C 1
ATOM 776 O O . VAL A 1 101 ? 15.784 2.147 -18.635 1.00 66.38 101 VAL A O 1
ATOM 779 N N . THR A 1 102 ? 16.398 4.192 -17.964 1.00 73.12 102 THR A N 1
ATOM 780 C CA . THR A 1 102 ? 17.344 3.728 -16.942 1.00 73.12 102 THR A CA 1
ATOM 781 C C . THR A 1 102 ? 16.643 3.024 -15.784 1.00 73.12 102 THR A C 1
ATOM 783 O O . THR A 1 102 ? 17.189 2.073 -15.227 1.00 73.12 102 THR A O 1
ATOM 786 N N . MET A 1 103 ? 15.436 3.474 -15.425 1.00 74.69 103 MET A N 1
ATOM 787 C CA . MET A 1 103 ? 14.641 2.871 -14.351 1.00 74.69 103 MET A CA 1
ATOM 788 C C . MET A 1 103 ? 13.978 1.565 -14.792 1.00 74.69 103 MET A C 1
ATOM 790 O O . MET A 1 103 ? 13.964 0.596 -14.039 1.00 74.69 103 MET A O 1
ATOM 794 N N . CYS A 1 104 ? 13.471 1.518 -16.024 1.00 79.19 104 CYS A N 1
ATOM 795 C CA . CYS A 1 104 ? 12.817 0.336 -16.577 1.00 79.19 104 CYS A CA 1
ATOM 796 C C . CYS A 1 104 ? 13.804 -0.802 -16.883 1.00 79.19 104 CYS A C 1
ATOM 798 O O . CYS A 1 104 ? 13.417 -1.968 -16.839 1.00 79.19 104 CYS A O 1
ATOM 800 N N . ALA A 1 105 ? 15.084 -0.488 -17.106 1.00 78.12 105 ALA A N 1
ATOM 801 C CA . ALA A 1 105 ? 16.145 -1.474 -17.303 1.00 78.12 105 ALA A CA 1
ATOM 802 C C . ALA A 1 105 ? 16.635 -2.153 -16.001 1.00 78.12 105 ALA A C 1
ATOM 804 O O . ALA A 1 105 ? 17.536 -2.992 -16.051 1.00 78.12 105 ALA A O 1
ATOM 805 N N . LYS A 1 106 ? 16.098 -1.792 -14.823 1.00 78.25 106 LYS A N 1
ATOM 806 C CA . LYS A 1 106 ? 16.499 -2.386 -13.536 1.00 78.25 106 LYS A CA 1
ATOM 807 C C . LYS A 1 106 ? 15.767 -3.706 -13.270 1.00 78.25 106 LYS A C 1
ATOM 809 O O . LYS A 1 106 ? 14.568 -3.820 -13.501 1.00 78.25 106 LYS A O 1
ATOM 814 N N . ASN A 1 107 ? 16.494 -4.677 -12.713 1.00 78.50 107 ASN A N 1
ATOM 815 C CA . ASN A 1 107 ? 15.953 -5.920 -12.157 1.00 78.50 107 ASN A CA 1
ATOM 816 C C . ASN A 1 107 ? 16.107 -5.871 -10.618 1.00 78.50 107 ASN A C 1
ATOM 818 O O . ASN A 1 107 ? 17.208 -5.566 -10.148 1.00 78.50 107 ASN A O 1
ATOM 822 N N . PRO A 1 108 ? 15.059 -6.141 -9.820 1.00 82.31 108 PRO A N 1
ATOM 823 C CA . PRO A 1 108 ? 13.679 -6.380 -10.238 1.00 82.31 108 PRO A CA 1
ATOM 824 C C . PRO A 1 108 ? 12.996 -5.111 -10.755 1.00 82.31 108 PRO A C 1
ATOM 826 O O . PRO A 1 108 ? 13.198 -4.017 -10.222 1.00 82.31 108 PRO A O 1
ATOM 829 N N . LEU A 1 109 ? 12.154 -5.279 -11.776 1.00 86.31 109 LEU A N 1
ATOM 830 C CA . LEU A 1 109 ? 11.296 -4.208 -12.263 1.00 86.31 109 LEU A CA 1
ATOM 831 C C . LEU A 1 109 ? 10.151 -4.044 -11.267 1.00 86.31 109 LEU A C 1
ATOM 833 O O . LEU A 1 109 ? 9.338 -4.954 -11.105 1.00 86.31 109 LEU A O 1
ATOM 837 N N . ARG A 1 110 ? 10.078 -2.890 -10.602 1.00 87.56 110 ARG A N 1
ATOM 838 C CA . ARG A 1 110 ? 9.059 -2.617 -9.587 1.00 87.56 110 ARG A CA 1
ATOM 839 C C . ARG A 1 110 ? 8.326 -1.310 -9.880 1.00 87.56 110 ARG A C 1
ATOM 841 O O . ARG A 1 110 ? 8.938 -0.250 -10.010 1.00 87.56 110 ARG A O 1
ATOM 848 N N . ALA A 1 111 ? 7.001 -1.401 -9.923 1.00 89.81 111 ALA A N 1
ATOM 849 C CA . ALA A 1 111 ? 6.088 -0.292 -10.161 1.00 89.81 111 ALA A CA 1
ATOM 850 C C . ALA A 1 111 ? 5.091 -0.166 -9.004 1.00 89.81 111 ALA A C 1
ATOM 852 O O . ALA A 1 111 ? 4.472 -1.144 -8.587 1.00 89.81 111 ALA A O 1
ATOM 853 N N . THR A 1 112 ? 4.913 1.046 -8.487 1.00 90.75 112 THR A N 1
ATOM 854 C CA . THR A 1 112 ? 4.021 1.344 -7.364 1.00 90.75 112 THR A CA 1
ATOM 855 C C . THR A 1 112 ? 2.949 2.325 -7.801 1.00 90.75 112 THR A C 1
ATOM 857 O O . THR A 1 112 ? 3.254 3.403 -8.284 1.00 90.75 112 THR A O 1
ATOM 860 N N . GLY A 1 113 ? 1.683 1.991 -7.594 1.00 92.31 113 GLY A N 1
ATOM 861 C CA . GLY A 1 113 ? 0.551 2.876 -7.814 1.00 92.31 113 GLY A CA 1
ATOM 862 C C . GLY A 1 113 ? -0.065 3.340 -6.502 1.00 92.31 113 GLY A C 1
ATOM 863 O O . GLY A 1 113 ? -0.159 2.578 -5.535 1.00 92.31 113 GLY A O 1
ATOM 864 N N . ARG A 1 114 ? -0.504 4.599 -6.464 1.00 92.12 114 ARG A N 1
ATOM 865 C CA . ARG A 1 114 ? -1.079 5.241 -5.283 1.00 92.12 114 ARG A CA 1
ATOM 866 C C . ARG A 1 114 ? -2.374 5.959 -5.629 1.00 92.12 114 ARG A C 1
ATOM 868 O O . ARG A 1 114 ? -2.427 6.757 -6.560 1.00 92.12 114 ARG A O 1
ATOM 875 N N . TYR A 1 115 ? -3.409 5.708 -4.832 1.00 93.62 115 TYR A N 1
ATOM 876 C CA . TYR A 1 115 ? -4.685 6.408 -4.933 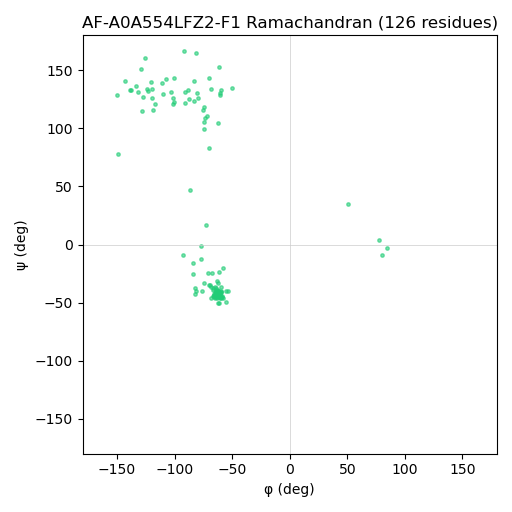1.00 93.62 115 TYR A CA 1
ATOM 877 C C . TYR A 1 115 ? -5.375 6.499 -3.573 1.00 93.62 115 TYR A C 1
ATOM 879 O O . TYR A 1 115 ? -5.536 5.493 -2.886 1.00 93.62 115 TYR A O 1
ATOM 887 N N . MET A 1 116 ? -5.797 7.705 -3.174 1.00 90.38 116 MET A N 1
ATOM 888 C CA . MET A 1 116 ? -6.587 7.936 -1.949 1.00 90.38 116 MET A CA 1
ATOM 889 C C . MET A 1 116 ? -5.998 7.293 -0.672 1.00 90.38 116 MET A C 1
ATOM 891 O O . MET A 1 116 ? -6.729 6.829 0.202 1.00 90.38 116 MET A O 1
ATOM 895 N N . GLY A 1 117 ? -4.665 7.256 -0.559 1.00 88.50 117 GLY A N 1
ATOM 896 C CA . GLY A 1 117 ? -3.950 6.665 0.582 1.00 88.50 117 GLY A CA 1
ATOM 897 C C . GLY A 1 117 ? -3.729 5.150 0.504 1.00 88.50 117 GLY A C 1
ATOM 898 O O . GLY A 1 117 ? -3.051 4.606 1.371 1.00 88.50 117 GLY A O 1
ATOM 899 N N . VAL A 1 118 ? -4.243 4.481 -0.531 1.00 91.75 118 VAL A N 1
ATOM 900 C CA . VAL A 1 118 ? -3.933 3.081 -0.839 1.00 91.75 118 VAL A CA 1
ATOM 901 C C . VAL A 1 118 ? -2.749 3.028 -1.789 1.00 91.75 118 VAL A C 1
ATOM 903 O O . VAL A 1 118 ? -2.743 3.707 -2.815 1.00 91.75 118 VAL A O 1
ATOM 906 N N . THR A 1 119 ? -1.777 2.186 -1.453 1.00 92.94 119 THR A N 1
ATOM 907 C CA . THR A 1 119 ? -0.583 1.939 -2.261 1.00 92.94 119 THR A CA 1
ATOM 908 C C . THR A 1 119 ? -0.535 0.468 -2.648 1.00 92.94 119 THR A C 1
ATOM 910 O O . THR A 1 119 ? -0.769 -0.408 -1.810 1.00 92.94 119 THR A O 1
ATOM 913 N N . ARG A 1 120 ? -0.260 0.189 -3.921 1.00 92.62 120 ARG A N 1
ATOM 914 C CA . ARG A 1 120 ? -0.120 -1.164 -4.465 1.00 92.62 120 ARG A CA 1
ATOM 915 C C . ARG A 1 120 ? 1.124 -1.233 -5.323 1.00 92.62 120 ARG A C 1
ATOM 917 O O . ARG A 1 120 ? 1.364 -0.333 -6.115 1.00 92.62 120 ARG A O 1
ATOM 924 N N . THR A 1 121 ? 1.886 -2.302 -5.160 1.00 91.62 121 THR A N 1
ATOM 925 C CA . THR A 1 121 ? 3.166 -2.480 -5.838 1.00 91.62 121 THR A CA 1
ATOM 926 C C . THR A 1 121 ? 3.134 -3.783 -6.613 1.00 91.62 121 THR A C 1
ATOM 928 O O . THR A 1 121 ? 2.688 -4.804 -6.089 1.00 91.62 121 THR A O 1
ATOM 931 N N . LEU A 1 122 ? 3.590 -3.717 -7.857 1.00 91.50 122 LEU A N 1
ATOM 932 C CA . LEU A 1 122 ? 3.828 -4.849 -8.733 1.00 91.50 122 LEU A CA 1
ATOM 933 C C . LEU A 1 122 ? 5.333 -4.979 -8.928 1.00 91.50 122 LEU A C 1
ATOM 935 O O . LEU A 1 122 ? 6.043 -3.978 -9.043 1.00 91.50 122 LEU A O 1
ATOM 939 N N . GLU A 1 123 ? 5.813 -6.212 -8.919 1.00 89.88 123 GLU A N 1
ATOM 940 C CA . GLU A 1 123 ? 7.221 -6.520 -9.100 1.00 89.88 123 GLU A CA 1
ATOM 941 C C . GLU A 1 123 ? 7.362 -7.727 -10.016 1.00 89.88 123 GLU A C 1
ATOM 943 O O . GLU A 1 123 ? 6.686 -8.740 -9.828 1.00 89.88 123 GLU A O 1
ATOM 948 N N . ILE A 1 124 ? 8.258 -7.604 -10.988 1.00 87.31 124 ILE A N 1
ATOM 949 C CA . ILE A 1 124 ? 8.687 -8.686 -11.860 1.00 87.31 124 ILE A CA 1
ATOM 950 C C . ILE A 1 124 ? 10.183 -8.869 -11.630 1.00 87.31 124 ILE A C 1
ATOM 952 O O . ILE A 1 124 ? 10.983 -7.977 -11.918 1.00 87.31 124 ILE A O 1
ATOM 956 N N . SER A 1 125 ? 10.555 -10.038 -11.118 1.00 83.88 125 SER A N 1
ATOM 957 C CA . SER A 1 125 ? 11.938 -10.494 -11.084 1.00 83.88 125 SER A CA 1
ATOM 958 C C . SER A 1 125 ? 12.154 -11.487 -12.220 1.00 83.88 125 SER A C 1
ATOM 960 O O . SER A 1 125 ? 11.456 -12.497 -12.334 1.00 83.88 125 SER A O 1
ATOM 962 N N . THR A 1 126 ? 13.113 -11.197 -13.094 1.00 70.75 126 THR A N 1
ATOM 963 C CA . THR A 1 126 ? 13.601 -12.200 -14.042 1.00 70.75 126 THR A CA 1
ATOM 964 C C . THR A 1 126 ? 14.735 -12.978 -13.378 1.00 70.75 126 THR A C 1
ATOM 966 O O . THR A 1 126 ? 15.608 -12.336 -12.783 1.00 70.75 126 THR A O 1
ATOM 969 N N . PRO A 1 127 ? 14.742 -14.324 -13.442 1.00 68.75 127 PRO A N 1
ATOM 970 C CA . PRO A 1 127 ? 15.904 -15.097 -13.019 1.00 68.75 127 PRO A CA 1
ATOM 971 C C . PRO A 1 127 ? 17.105 -14.696 -13.886 1.00 68.75 127 PRO A C 1
ATOM 973 O O . PRO A 1 127 ? 16.963 -14.602 -15.106 1.00 68.75 127 PRO A O 1
ATOM 976 N N . GLU A 1 128 ? 18.229 -14.389 -13.232 1.00 58.69 128 GLU A N 1
ATOM 977 C CA . GLU A 1 128 ? 19.517 -14.072 -13.875 1.00 58.69 128 GLU A CA 1
ATOM 978 C C . GLU A 1 128 ? 20.055 -15.234 -14.720 1.00 58.69 128 GLU A C 1
ATOM 980 O O . GLU A 1 128 ? 19.877 -16.408 -14.311 1.00 58.69 128 GLU A O 1
#

Radius of gyration: 28.87 Å; Cα contacts (8 Å, |Δi|>4): 155; chains: 1; bounding box: 75×28×79 Å